Protein AF-A0A4Q2A2G5-F1 (afdb_monomer_lite)

Sequence (90 aa):
MKRNVMITLLLMLSLVAITTYIALNADFVGTDDLATETILSIDSHYVPWFTSFFEPSESGELFFFIFQGIAGSVVMAVCLHFYGKRGRRA

Foldseek 3Di:
DPPVVVVVVVVVVVVVVVVVVVVVPDDDDDPVVVVVVVVCVVPVPDDDPDDDPDDDDPVRVVVVVVVVVVVVVVVVVVVCVVVVVVVVVD

Radius of gyration: 21.32 Å; chains: 1; bounding box: 47×23×57 Å

Structure (mmCIF, N/CA/C/O backbone):
data_AF-A0A4Q2A2G5-F1
#
_entry.id   AF-A0A4Q2A2G5-F1
#
loop_
_atom_site.group_PDB
_atom_site.id
_atom_site.type_symbol
_atom_site.label_atom_id
_atom_site.label_alt_id
_atom_site.label_comp_id
_atom_site.label_asym_id
_atom_site.label_entity_id
_atom_site.label_seq_id
_atom_site.pdbx_PDB_ins_code
_atom_site.Cartn_x
_atom_site.Cartn_y
_atom_site.Cartn_z
_atom_site.occupancy
_atom_site.B_iso_or_equiv
_atom_site.auth_seq_id
_atom_site.auth_comp_id
_atom_site.auth_asym_id
_atom_site.auth_atom_id
_atom_site.pdbx_PDB_model_num
ATOM 1 N N . MET A 1 1 ? -8.699 7.105 31.466 1.00 60.59 1 MET A N 1
ATOM 2 C CA . MET A 1 1 ? -8.524 5.935 30.567 1.00 60.59 1 MET A CA 1
ATOM 3 C C . MET A 1 1 ? -7.592 4.938 31.246 1.00 60.59 1 MET A C 1
ATOM 5 O O . MET A 1 1 ? -6.715 5.376 31.978 1.00 60.59 1 MET A O 1
ATOM 9 N N . LYS A 1 2 ? -7.784 3.620 31.084 1.00 82.00 2 LYS A N 1
ATOM 10 C CA . LYS A 1 2 ? -6.891 2.622 31.711 1.00 82.00 2 LYS A CA 1
ATOM 11 C C . LYS A 1 2 ? -5.468 2.794 31.152 1.00 82.00 2 LYS A C 1
ATOM 13 O O . LYS A 1 2 ? -5.331 2.954 29.942 1.00 82.00 2 LYS A O 1
ATOM 18 N N . ARG A 1 3 ? -4.432 2.735 32.001 1.00 86.50 3 ARG A N 1
ATOM 19 C CA . ARG A 1 3 ? -3.010 2.928 31.625 1.00 86.50 3 ARG A CA 1
ATOM 20 C C . ARG A 1 3 ? -2.611 2.137 30.373 1.00 86.50 3 ARG A C 1
ATOM 22 O O . ARG A 1 3 ? -1.963 2.675 29.487 1.00 86.50 3 ARG A O 1
ATOM 29 N N . ASN A 1 4 ? -3.086 0.899 30.258 1.00 87.88 4 ASN A N 1
ATOM 30 C CA . ASN A 1 4 ? -2.787 0.027 29.122 1.00 87.88 4 ASN A CA 1
ATOM 31 C C . ASN A 1 4 ? -3.361 0.564 27.800 1.00 87.88 4 ASN A C 1
ATOM 33 O O . ASN A 1 4 ? -2.682 0.508 26.788 1.00 87.88 4 ASN A O 1
ATOM 37 N N . VAL A 1 5 ? -4.563 1.155 27.813 1.00 89.31 5 VAL A N 1
ATOM 38 C CA . VAL A 1 5 ? -5.182 1.751 26.613 1.00 89.31 5 VAL A CA 1
ATOM 39 C C . VAL A 1 5 ? -4.375 2.953 26.129 1.00 89.31 5 VAL A C 1
ATOM 41 O O . VAL A 1 5 ? -4.183 3.117 24.931 1.00 89.31 5 VAL A O 1
ATOM 44 N N . MET A 1 6 ? -3.877 3.773 27.058 1.00 90.75 6 MET A N 1
ATOM 45 C CA . MET A 1 6 ? -3.029 4.921 26.732 1.00 90.75 6 MET A CA 1
ATOM 46 C C . MET A 1 6 ? -1.690 4.477 26.126 1.00 90.75 6 MET A C 1
ATOM 48 O O . MET A 1 6 ? -1.264 5.047 25.128 1.00 90.75 6 MET A O 1
ATOM 52 N N . ILE A 1 7 ? -1.065 3.433 26.682 1.00 93.19 7 ILE A N 1
ATOM 53 C CA . ILE A 1 7 ? 0.181 2.864 26.145 1.00 93.19 7 ILE A CA 1
ATOM 54 C C . ILE A 1 7 ? -0.040 2.314 24.731 1.00 93.19 7 ILE A C 1
ATOM 56 O O . ILE A 1 7 ? 0.741 2.620 23.836 1.00 93.19 7 ILE A O 1
ATOM 60 N N . THR A 1 8 ? -1.115 1.552 24.500 1.00 89.81 8 THR A N 1
ATOM 61 C CA . THR A 1 8 ? -1.427 1.002 23.170 1.00 89.81 8 THR A CA 1
ATOM 62 C C . THR A 1 8 ? -1.671 2.100 22.133 1.00 89.81 8 THR A C 1
ATOM 64 O O . THR A 1 8 ? -1.159 2.007 21.022 1.00 89.81 8 THR A O 1
ATOM 67 N N . LEU A 1 9 ? -2.408 3.156 22.493 1.00 91.62 9 LEU A N 1
ATOM 68 C CA . LEU A 1 9 ? -2.649 4.303 21.611 1.00 91.62 9 LEU A CA 1
ATOM 69 C C . LEU A 1 9 ? -1.351 5.019 21.234 1.00 91.62 9 LEU A C 1
ATOM 71 O O . LEU A 1 9 ? -1.152 5.352 20.069 1.00 91.62 9 LEU A O 1
ATOM 75 N N . LEU A 1 10 ? -0.463 5.224 22.208 1.00 95.19 10 LEU A N 1
ATOM 76 C CA . LEU A 1 10 ? 0.829 5.865 21.983 1.00 95.19 10 LEU A CA 1
ATOM 77 C C . LEU A 1 10 ? 1.713 5.012 21.063 1.00 95.19 10 LEU A C 1
ATOM 79 O O . LEU A 1 10 ? 2.325 5.546 20.144 1.00 95.19 10 LEU A O 1
ATOM 83 N N . LEU A 1 11 ? 1.706 3.689 21.246 1.00 95.38 11 LEU A N 1
ATOM 84 C CA . LEU A 1 11 ? 2.386 2.746 20.356 1.00 95.38 11 LEU A CA 1
ATOM 85 C C . LEU A 1 11 ? 1.848 2.827 18.923 1.00 95.38 11 LEU A C 1
ATOM 87 O O . LEU A 1 11 ? 2.635 2.993 17.996 1.00 95.38 11 LEU A O 1
ATOM 91 N N . MET A 1 12 ? 0.526 2.791 18.730 1.00 94.31 12 MET A N 1
ATOM 92 C CA . MET A 1 12 ? -0.067 2.938 17.395 1.00 94.31 12 MET A CA 1
ATOM 93 C C . MET A 1 12 ? 0.292 4.277 16.747 1.00 94.31 12 MET A C 1
ATOM 95 O O . MET A 1 12 ? 0.686 4.301 15.585 1.00 94.31 12 MET A O 1
ATOM 99 N N . LEU A 1 13 ? 0.205 5.378 17.497 1.00 95.44 13 LEU A N 1
ATOM 100 C CA . LEU A 1 13 ? 0.555 6.703 16.989 1.00 95.44 13 LEU A CA 1
ATOM 101 C C . LEU A 1 13 ? 2.035 6.783 16.599 1.00 95.44 13 LEU A C 1
ATOM 103 O O . LEU A 1 13 ? 2.353 7.308 15.537 1.00 95.44 13 LEU A O 1
ATOM 107 N N . SER A 1 14 ? 2.927 6.229 17.426 1.00 95.19 14 SER A N 1
ATOM 108 C CA . SER A 1 14 ? 4.359 6.176 17.120 1.00 95.19 14 SER A CA 1
ATOM 109 C C . SER A 1 14 ? 4.643 5.366 15.858 1.00 95.19 14 SER A C 1
ATOM 111 O O . SER A 1 14 ? 5.424 5.812 15.025 1.00 95.19 14 SER A O 1
ATOM 113 N N . LEU A 1 15 ? 3.958 4.233 15.665 1.00 95.69 15 LEU A N 1
ATOM 114 C CA . LEU A 1 15 ? 4.121 3.404 14.476 1.00 95.69 15 LEU A CA 1
ATOM 115 C C . LEU A 1 15 ? 3.690 4.167 13.220 1.00 95.69 15 LEU A C 1
ATOM 117 O O . LEU A 1 15 ? 4.463 4.261 12.274 1.00 95.69 15 LEU A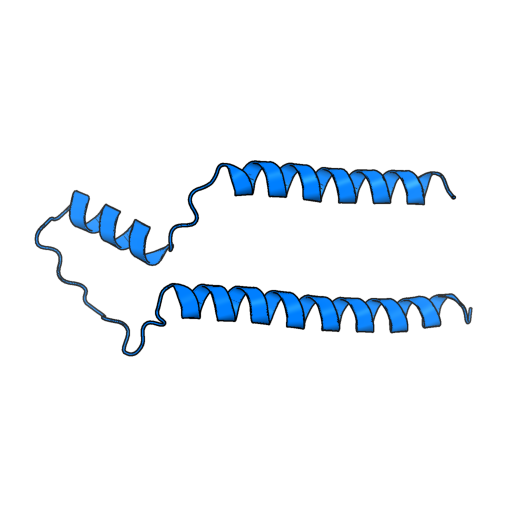 O 1
ATOM 121 N N . VAL A 1 16 ? 2.507 4.789 13.244 1.00 94.38 16 VAL A N 1
ATOM 122 C CA . VAL A 1 16 ? 2.016 5.610 12.127 1.00 94.38 16 VAL A CA 1
ATOM 123 C C . VAL A 1 16 ? 2.972 6.766 11.832 1.00 94.38 16 VAL A C 1
ATOM 125 O O . VAL A 1 16 ? 3.291 7.003 10.669 1.00 94.38 16 VAL A O 1
ATOM 128 N N . ALA A 1 17 ? 3.467 7.463 12.857 1.00 94.25 17 ALA A N 1
ATOM 129 C CA . ALA A 1 17 ? 4.380 8.590 12.682 1.00 94.25 17 ALA A CA 1
ATOM 130 C C . ALA A 1 1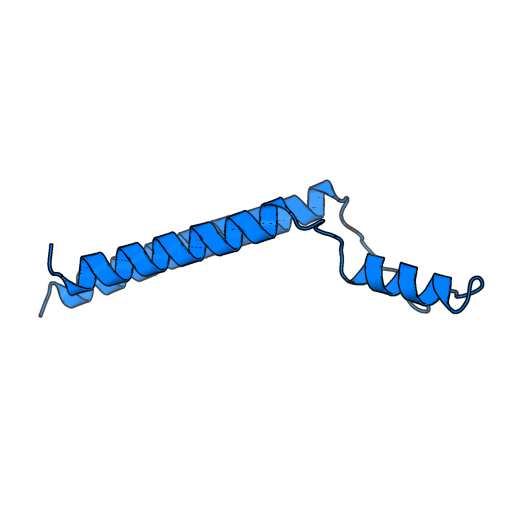7 ? 5.721 8.161 12.064 1.00 94.25 17 ALA A C 1
ATOM 132 O O . ALA A 1 17 ? 6.187 8.799 11.123 1.00 94.25 17 ALA A O 1
ATOM 133 N N . ILE A 1 18 ? 6.309 7.061 12.547 1.00 95.06 18 ILE A N 1
ATOM 134 C CA . ILE A 1 18 ? 7.567 6.516 12.018 1.00 95.06 18 ILE A CA 1
ATOM 135 C C . ILE A 1 18 ? 7.378 6.066 10.568 1.00 95.06 18 ILE A C 1
ATOM 137 O O . ILE A 1 18 ? 8.155 6.463 9.703 1.00 95.06 18 ILE A O 1
ATOM 141 N N . THR A 1 19 ? 6.333 5.288 10.276 1.00 89.19 19 THR A N 1
ATOM 142 C CA . THR A 1 19 ? 6.073 4.804 8.914 1.00 89.19 19 THR A CA 1
ATOM 143 C C . THR A 1 19 ? 5.804 5.958 7.949 1.00 89.19 19 THR A C 1
ATOM 145 O O . THR A 1 19 ? 6.331 5.953 6.842 1.00 89.19 19 THR A O 1
ATOM 148 N N . THR A 1 20 ? 5.057 6.982 8.373 1.00 88.50 20 THR A N 1
ATOM 149 C CA . THR A 1 20 ? 4.790 8.173 7.547 1.00 88.50 20 THR A CA 1
ATOM 150 C C . THR A 1 20 ? 6.063 8.979 7.292 1.00 88.50 20 THR A C 1
ATOM 152 O O . THR A 1 20 ? 6.279 9.441 6.178 1.00 88.50 20 THR A O 1
ATOM 155 N N . TYR A 1 21 ? 6.929 9.129 8.298 1.00 92.94 21 TYR A N 1
ATOM 156 C CA . TYR A 1 21 ? 8.206 9.825 8.141 1.00 92.94 21 TYR A CA 1
ATOM 157 C C . TYR A 1 21 ? 9.137 9.111 7.154 1.00 92.94 21 TYR A C 1
ATOM 159 O O . TYR A 1 21 ? 9.750 9.763 6.311 1.00 92.94 21 TYR A O 1
ATOM 167 N N . ILE A 1 22 ? 9.210 7.778 7.224 1.00 89.62 22 ILE A N 1
ATOM 168 C CA . ILE A 1 22 ? 9.976 6.970 6.267 1.00 89.62 22 ILE A CA 1
ATOM 169 C C . ILE A 1 22 ? 9.385 7.121 4.860 1.00 89.62 22 ILE A C 1
ATOM 171 O O . ILE A 1 22 ? 10.124 7.388 3.921 1.00 89.62 22 ILE A O 1
ATOM 175 N N . ALA A 1 23 ? 8.060 7.019 4.725 1.00 85.56 23 ALA A N 1
ATOM 176 C CA . ALA A 1 23 ? 7.370 7.144 3.443 1.00 85.56 23 ALA A CA 1
ATOM 177 C C . ALA A 1 23 ? 7.552 8.526 2.790 1.00 85.56 23 ALA A C 1
ATOM 179 O O . ALA A 1 23 ? 7.691 8.601 1.579 1.00 85.56 23 ALA A O 1
ATOM 180 N N . LEU A 1 24 ? 7.592 9.616 3.566 1.00 84.38 24 LEU A N 1
ATOM 181 C CA . LEU A 1 24 ? 7.798 10.967 3.022 1.00 84.38 24 LEU A CA 1
ATOM 182 C C . LEU A 1 24 ? 9.175 11.171 2.373 1.00 84.38 24 LEU A C 1
ATOM 184 O O . LEU A 1 24 ? 9.332 12.090 1.578 1.00 84.38 24 LEU A O 1
ATOM 188 N N . ASN A 1 25 ? 10.167 10.369 2.763 1.00 79.38 25 ASN A N 1
ATOM 189 C CA . ASN A 1 25 ? 11.542 10.457 2.267 1.00 79.38 25 ASN A CA 1
ATOM 190 C C . ASN A 1 25 ? 11.884 9.327 1.282 1.00 79.38 25 ASN A C 1
ATOM 192 O O . ASN A 1 25 ? 13.047 9.185 0.914 1.00 79.38 25 ASN A O 1
ATOM 196 N N . ALA A 1 26 ? 10.907 8.501 0.903 1.00 79.81 26 ALA A N 1
ATOM 197 C CA . ALA A 1 26 ? 11.095 7.390 -0.015 1.00 79.81 26 ALA A CA 1
ATOM 198 C C . ALA A 1 26 ? 10.464 7.718 -1.372 1.00 79.81 26 ALA A C 1
ATOM 200 O O . ALA A 1 26 ? 9.289 8.083 -1.437 1.00 79.81 26 ALA A O 1
ATOM 201 N N . ASP A 1 27 ? 11.228 7.540 -2.447 1.00 74.56 27 ASP A N 1
ATOM 202 C CA . ASP A 1 27 ? 10.679 7.547 -3.798 1.00 74.56 27 ASP A CA 1
ATOM 203 C C . ASP A 1 27 ? 9.906 6.242 -4.011 1.00 74.56 27 ASP A C 1
ATOM 205 O O . ASP A 1 27 ? 10.461 5.141 -3.949 1.00 74.56 27 ASP A O 1
ATOM 209 N N . PHE A 1 28 ? 8.593 6.356 -4.207 1.00 72.50 28 PHE A N 1
ATOM 210 C CA . PHE A 1 28 ? 7.740 5.215 -4.517 1.00 72.50 28 PHE A CA 1
ATOM 211 C C . PHE A 1 28 ? 7.884 4.880 -5.999 1.00 72.50 28 PHE A C 1
ATOM 213 O O . PHE A 1 28 ? 7.191 5.453 -6.833 1.00 72.50 28 PHE A O 1
ATOM 220 N N . VAL A 1 29 ? 8.798 3.962 -6.305 1.00 77.69 29 VAL A N 1
ATOM 221 C CA . VAL A 1 29 ? 9.010 3.428 -7.656 1.00 77.69 29 VAL A CA 1
ATOM 222 C C . VAL A 1 29 ? 8.474 1.999 -7.729 1.00 77.69 29 VAL A C 1
ATOM 224 O O . VAL A 1 29 ? 8.593 1.230 -6.766 1.00 77.69 29 VAL A O 1
ATOM 227 N N . GLY A 1 30 ? 7.861 1.648 -8.861 1.00 77.88 30 GLY A N 1
ATOM 228 C CA . GLY A 1 30 ? 7.376 0.302 -9.125 1.00 77.88 30 GLY A CA 1
ATOM 229 C C . GLY A 1 30 ? 8.508 -0.722 -9.051 1.00 77.88 30 GLY A C 1
ATOM 230 O O . GLY A 1 30 ? 9.644 -0.466 -9.448 1.00 77.88 30 GLY A O 1
ATOM 231 N N . THR A 1 31 ? 8.216 -1.916 -8.532 1.00 84.06 31 THR A N 1
ATOM 232 C CA . THR A 1 31 ? 9.221 -2.996 -8.490 1.00 84.06 31 THR A CA 1
ATOM 233 C C . THR A 1 31 ? 9.670 -3.395 -9.898 1.00 84.06 31 THR A C 1
ATOM 235 O O . THR A 1 31 ? 10.840 -3.718 -10.100 1.00 84.06 31 THR A O 1
ATOM 238 N N . ASP A 1 32 ? 8.758 -3.321 -10.866 1.00 82.75 32 ASP A N 1
ATOM 239 C CA . ASP A 1 32 ? 9.016 -3.689 -12.256 1.00 82.75 32 ASP A CA 1
ATOM 240 C C . ASP A 1 32 ? 9.915 -2.658 -12.963 1.00 82.75 32 ASP A C 1
ATOM 242 O O . ASP A 1 32 ? 10.813 -3.046 -13.719 1.00 82.75 32 ASP A O 1
ATOM 246 N N . ASP A 1 33 ? 9.773 -1.368 -12.637 1.00 82.81 33 ASP A N 1
ATOM 247 C CA . ASP A 1 33 ? 10.661 -0.301 -13.121 1.00 82.81 33 ASP A CA 1
ATOM 248 C C . ASP A 1 33 ? 12.093 -0.509 -12.620 1.00 82.81 33 ASP A C 1
ATOM 250 O O . ASP A 1 33 ? 13.039 -0.543 -13.409 1.00 82.81 33 ASP A O 1
ATOM 254 N N . LEU A 1 34 ? 12.249 -0.743 -11.312 1.00 87.56 34 LEU A N 1
ATOM 255 C CA . LEU A 1 34 ? 13.539 -1.027 -10.671 1.00 87.56 34 LEU A CA 1
ATOM 256 C C . LEU A 1 34 ? 14.215 -2.269 -11.268 1.00 87.56 34 LEU A C 1
ATOM 258 O O . LEU A 1 34 ? 15.433 -2.289 -11.482 1.00 87.56 34 LEU A O 1
ATOM 262 N N . ALA A 1 35 ? 13.439 -3.320 -11.542 1.00 86.75 35 ALA A N 1
ATOM 263 C CA . ALA A 1 35 ? 13.946 -4.536 -12.164 1.00 86.75 35 ALA A CA 1
ATOM 264 C C . ALA A 1 35 ? 14.433 -4.271 -13.595 1.00 86.75 35 ALA A C 1
ATOM 266 O O . ALA A 1 35 ? 15.530 -4.697 -13.961 1.00 86.75 35 ALA A O 1
ATOM 267 N N . THR A 1 36 ? 13.652 -3.535 -14.385 1.00 85.88 36 THR A N 1
ATOM 268 C CA . THR A 1 36 ? 13.991 -3.193 -15.770 1.00 85.88 36 THR A CA 1
ATOM 269 C C . THR A 1 36 ? 15.227 -2.297 -15.836 1.00 85.88 36 THR A C 1
ATOM 271 O O . THR A 1 36 ? 16.139 -2.578 -16.612 1.00 85.88 36 THR A O 1
ATOM 274 N N . GLU A 1 37 ? 15.317 -1.278 -14.977 1.00 87.38 37 GLU A N 1
ATOM 275 C CA . GLU A 1 37 ? 16.483 -0.394 -14.868 1.00 87.38 37 GLU A CA 1
ATOM 276 C C . GLU A 1 37 ? 17.751 -1.182 -14.513 1.00 87.38 37 GLU A C 1
ATOM 278 O O . GLU A 1 37 ? 18.793 -1.037 -15.159 1.00 87.38 37 GLU A O 1
ATOM 283 N N . THR A 1 38 ? 17.649 -2.088 -13.536 1.00 90.75 38 THR A N 1
ATOM 284 C CA . THR A 1 38 ? 18.775 -2.934 -13.126 1.00 90.75 38 THR A CA 1
ATOM 285 C C . THR A 1 38 ? 19.231 -3.839 -14.271 1.00 90.75 38 THR A C 1
ATOM 287 O O . THR A 1 38 ? 20.431 -3.954 -14.520 1.00 90.75 38 THR A O 1
ATOM 290 N N . ILE A 1 39 ? 18.302 -4.461 -15.003 1.00 89.62 39 ILE A N 1
ATOM 291 C CA . ILE A 1 39 ? 18.640 -5.346 -16.125 1.00 89.62 39 ILE A CA 1
ATOM 292 C C . ILE A 1 39 ? 19.297 -4.555 -17.261 1.00 89.62 39 ILE A C 1
ATOM 294 O O . ILE A 1 39 ? 20.342 -4.975 -17.752 1.00 89.62 39 ILE A O 1
ATOM 298 N N . LEU A 1 40 ? 18.751 -3.390 -17.620 1.00 89.62 40 LEU A N 1
ATOM 299 C CA . LEU A 1 40 ? 19.315 -2.515 -18.653 1.00 89.62 40 LEU A CA 1
ATOM 300 C C . LEU A 1 40 ? 20.707 -1.983 -18.282 1.00 89.62 40 LEU A C 1
ATOM 302 O O . LEU A 1 40 ? 21.522 -1.727 -19.168 1.00 89.62 40 LEU A O 1
ATOM 306 N N . SER A 1 41 ? 21.003 -1.845 -16.984 1.00 92.12 41 SER A N 1
ATOM 307 C CA . SER A 1 41 ? 22.341 -1.470 -16.506 1.00 92.12 41 SER A CA 1
ATOM 308 C C . SER A 1 41 ? 23.388 -2.577 -16.702 1.00 92.12 41 SER A C 1
ATOM 310 O O . SER A 1 41 ? 24.570 -2.281 -16.881 1.00 92.12 41 SER A O 1
ATOM 312 N N . ILE A 1 42 ? 22.961 -3.846 -16.682 1.00 93.88 42 ILE A N 1
ATOM 313 C CA . ILE A 1 42 ? 23.820 -5.023 -16.874 1.00 93.88 42 ILE A CA 1
ATOM 314 C C . ILE A 1 42 ? 23.956 -5.347 -18.365 1.00 93.88 42 ILE A C 1
ATOM 316 O O . ILE A 1 42 ? 25.055 -5.639 -18.835 1.00 93.88 42 ILE A O 1
ATOM 320 N N . ASP A 1 43 ? 22.846 -5.289 -19.102 1.00 92.75 43 ASP A N 1
ATOM 321 C CA . ASP A 1 43 ? 22.780 -5.521 -20.540 1.00 92.75 43 ASP A CA 1
ATOM 322 C C . ASP A 1 43 ? 21.852 -4.501 -21.211 1.00 92.75 43 ASP A C 1
ATOM 324 O O . ASP A 1 43 ? 20.624 -4.585 -21.140 1.00 92.75 43 ASP A O 1
ATOM 328 N N . SER A 1 44 ? 22.458 -3.554 -21.925 1.00 88.25 44 SER A N 1
ATOM 329 C CA . SER A 1 44 ? 21.747 -2.492 -22.637 1.00 88.25 44 SER A CA 1
ATOM 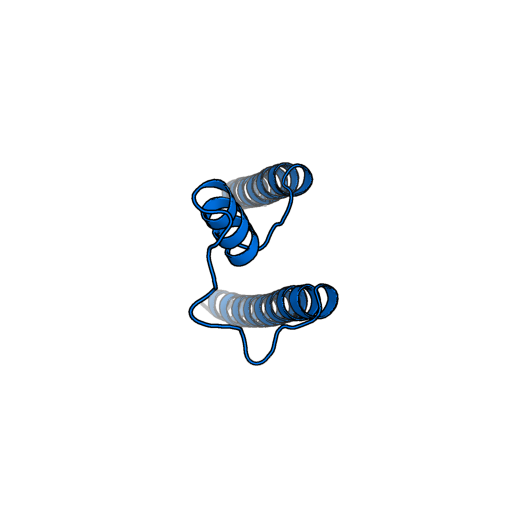330 C C . SER A 1 44 ? 20.960 -2.973 -23.860 1.00 88.25 44 SER A C 1
ATOM 332 O O . SER A 1 44 ? 20.162 -2.208 -24.400 1.00 88.25 44 SER A O 1
ATOM 334 N N . HIS A 1 45 ? 21.168 -4.214 -24.311 1.00 91.00 45 HIS A N 1
ATOM 335 C CA . HIS A 1 45 ? 20.451 -4.808 -25.443 1.00 91.00 45 HIS A CA 1
ATOM 336 C C . HIS A 1 45 ? 19.355 -5.782 -24.996 1.00 91.00 45 HIS A C 1
ATOM 338 O O . HIS A 1 45 ? 18.804 -6.509 -25.827 1.00 91.00 45 HIS A O 1
ATOM 344 N N . TYR A 1 46 ? 19.031 -5.811 -23.701 1.00 87.38 46 TYR A N 1
ATOM 345 C CA . TYR A 1 46 ? 17.983 -6.668 -23.172 1.00 87.38 46 TYR A CA 1
ATOM 346 C C . TYR A 1 46 ? 16.621 -6.371 -23.814 1.00 87.38 46 TYR A C 1
ATOM 348 O O . TYR A 1 46 ? 16.149 -5.234 -23.832 1.00 87.38 46 TYR A O 1
ATOM 356 N N . VAL A 1 47 ? 15.965 -7.426 -24.303 1.00 87.00 47 VAL A N 1
ATOM 357 C CA . VAL A 1 47 ? 14.589 -7.379 -24.806 1.00 87.00 47 VAL A CA 1
ATOM 358 C C . VAL A 1 47 ? 13.691 -8.143 -23.827 1.00 87.00 47 VAL A C 1
ATOM 360 O O . VAL A 1 47 ? 13.936 -9.334 -23.603 1.00 87.00 47 VAL A O 1
ATOM 363 N N . PRO A 1 48 ? 12.649 -7.509 -23.254 1.00 85.50 48 PRO A N 1
ATOM 364 C CA . PRO A 1 48 ? 11.709 -8.182 -22.366 1.00 85.50 48 PRO A CA 1
ATOM 365 C C . PRO A 1 48 ? 11.046 -9.383 -23.050 1.00 85.50 48 PRO A C 1
ATO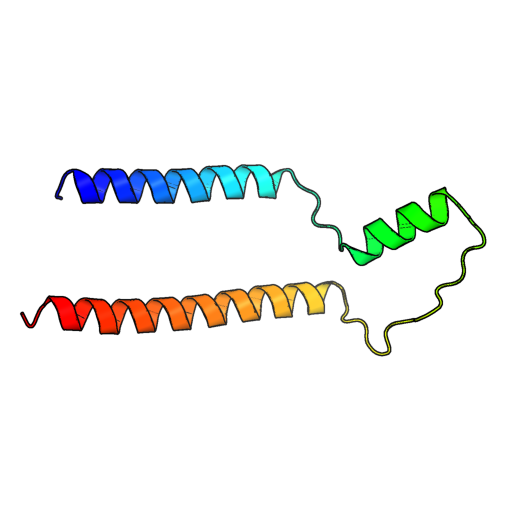M 367 O O . PRO A 1 48 ? 10.534 -9.283 -24.165 1.00 85.50 48 PRO A O 1
ATOM 370 N N . TRP A 1 49 ? 11.025 -10.529 -22.369 1.00 86.56 49 TRP A N 1
ATOM 371 C CA . TRP A 1 49 ? 10.373 -11.755 -22.856 1.00 86.56 49 TRP A CA 1
ATOM 372 C C . TRP A 1 49 ? 8.843 -11.719 -22.706 1.00 86.56 49 TRP A C 1
ATOM 374 O O . TRP A 1 49 ? 8.143 -12.557 -23.274 1.00 86.56 49 TRP A O 1
ATOM 384 N N . PHE A 1 50 ? 8.326 -10.755 -21.944 1.00 84.50 50 PHE A N 1
ATOM 385 C CA . PHE A 1 50 ? 6.908 -10.498 -21.747 1.00 84.50 50 PHE A CA 1
ATOM 386 C C . PHE A 1 50 ? 6.677 -8.993 -21.628 1.00 84.50 50 PHE A C 1
ATOM 388 O O . PHE A 1 50 ? 7.455 -8.289 -20.990 1.00 84.50 50 PHE A O 1
ATOM 395 N N . THR A 1 51 ? 5.591 -8.520 -22.227 1.00 81.94 51 THR A N 1
ATOM 396 C CA . THR A 1 51 ? 5.096 -7.149 -22.090 1.00 81.94 51 THR A CA 1
ATOM 397 C C . THR A 1 51 ? 3.662 -7.220 -21.595 1.00 81.94 51 THR A C 1
ATOM 399 O O . THR A 1 51 ? 2.867 -7.993 -22.140 1.00 81.94 51 THR A O 1
ATOM 402 N N . SER A 1 52 ? 3.323 -6.425 -20.585 1.00 82.12 52 SER A N 1
ATOM 403 C CA . SER A 1 52 ? 1.971 -6.373 -20.035 1.00 82.12 52 SER A CA 1
ATOM 404 C C . SER A 1 52 ? 0.948 -6.056 -21.131 1.00 82.12 52 SER A C 1
ATOM 406 O O . SER A 1 52 ? 1.092 -5.097 -21.884 1.00 82.12 52 SER A O 1
ATOM 408 N N . PHE A 1 53 ? -0.110 -6.868 -21.232 1.00 84.06 53 PHE A N 1
ATOM 409 C CA . PHE A 1 53 ? -1.207 -6.627 -22.185 1.00 84.06 53 PHE A CA 1
ATOM 410 C C . PHE A 1 53 ? -2.022 -5.374 -21.840 1.00 84.06 53 PHE A C 1
ATOM 412 O O . PHE A 1 53 ? -2.717 -4.823 -22.693 1.00 84.06 53 PHE A O 1
ATOM 419 N N . PHE A 1 54 ? -1.968 -4.963 -20.576 1.00 80.62 54 PHE A N 1
ATOM 420 C CA . PHE A 1 54 ? -2.596 -3.768 -20.050 1.00 80.62 54 PHE A CA 1
ATOM 421 C C . PHE A 1 54 ? -1.710 -3.218 -18.941 1.00 80.62 54 PHE A C 1
ATOM 423 O O . PHE A 1 54 ? -1.422 -3.923 -17.975 1.00 80.62 54 PHE A O 1
ATOM 430 N N . GLU A 1 55 ? -1.320 -1.963 -19.093 1.00 78.56 55 GLU A N 1
ATOM 431 C CA . GLU A 1 55 ? -0.598 -1.199 -18.090 1.00 78.56 55 GLU A CA 1
ATOM 432 C C . GLU A 1 55 ? -1.495 -0.015 -17.729 1.00 78.56 55 GLU A C 1
ATOM 434 O O . GLU A 1 55 ? -1.898 0.744 -18.625 1.00 78.56 55 GLU A O 1
ATOM 439 N N . PRO A 1 56 ? -1.940 0.102 -16.466 1.00 74.00 56 PRO A N 1
ATOM 440 C CA . PRO A 1 56 ? -2.684 1.277 -16.058 1.00 74.00 56 PRO A CA 1
ATOM 441 C C . PRO A 1 56 ? -1.776 2.495 -16.240 1.00 74.00 56 PRO A C 1
ATOM 443 O O . PRO A 1 56 ? -0.566 2.414 -16.064 1.00 74.00 56 PRO A O 1
ATOM 446 N N . SER A 1 57 ? -2.347 3.656 -16.567 1.00 81.25 57 SER A N 1
ATOM 447 C CA . SER A 1 57 ? -1.565 4.886 -16.434 1.00 81.25 57 SER A CA 1
ATOM 448 C C . SER A 1 57 ? -1.082 5.019 -14.987 1.00 81.25 57 SER A C 1
ATOM 450 O O . SER A 1 57 ? -1.753 4.530 -14.076 1.00 81.25 57 SER A O 1
ATOM 452 N N . GLU A 1 58 ? 0.010 5.741 -14.743 1.00 72.62 58 GLU A N 1
ATOM 453 C CA . GLU A 1 58 ? 0.513 5.926 -13.371 1.00 72.62 58 GLU A CA 1
ATOM 454 C C . GLU A 1 58 ? -0.558 6.476 -12.409 1.00 72.62 58 GLU A C 1
ATOM 456 O O . GLU A 1 58 ? -0.638 6.122 -11.234 1.00 72.62 58 GLU A O 1
ATOM 461 N N . SER A 1 59 ? -1.479 7.295 -12.927 1.00 74.81 59 SER A N 1
ATOM 462 C CA . SER A 1 59 ? -2.644 7.768 -12.167 1.00 74.81 59 SER A CA 1
ATOM 463 C C . SER A 1 59 ? -3.673 6.665 -11.867 1.00 74.81 59 SER A C 1
ATOM 465 O O . SER A 1 59 ? -4.354 6.713 -10.842 1.00 74.81 59 SER A O 1
ATOM 467 N N . GLY A 1 60 ? -3.814 5.683 -12.757 1.00 81.19 60 GLY A N 1
ATOM 468 C CA . GLY A 1 60 ? -4.677 4.517 -12.590 1.00 81.19 60 GLY A CA 1
ATOM 469 C C . GLY A 1 60 ? -4.159 3.534 -11.539 1.00 81.19 60 GLY A C 1
ATOM 470 O O . GLY A 1 60 ? -4.953 3.028 -10.746 1.00 81.19 60 GLY A O 1
ATOM 471 N N . GLU A 1 61 ? -2.848 3.308 -11.467 1.00 82.44 61 GLU A N 1
ATOM 472 C CA . GLU A 1 61 ? -2.239 2.466 -10.425 1.00 82.44 61 GLU A CA 1
ATOM 473 C C . GLU A 1 61 ? -2.475 3.033 -9.026 1.00 82.44 61 GLU A C 1
ATOM 475 O O . GLU A 1 61 ? -2.992 2.344 -8.138 1.00 82.44 61 GLU A O 1
ATOM 480 N N . LEU A 1 62 ? -2.200 4.330 -8.854 1.00 83.56 62 LEU A N 1
ATOM 481 C CA . LEU A 1 62 ? -2.455 5.031 -7.600 1.00 83.56 62 LEU A CA 1
ATOM 482 C C . LEU A 1 62 ? -3.938 4.970 -7.212 1.00 83.56 62 LEU A C 1
ATOM 484 O O . LEU A 1 62 ? -4.268 4.770 -6.040 1.00 83.56 62 LEU A O 1
ATOM 488 N N . PHE A 1 63 ? -4.845 5.098 -8.187 1.00 89.00 63 PHE A N 1
ATOM 489 C CA . PHE A 1 63 ? -6.281 4.978 -7.948 1.00 89.00 63 PHE A CA 1
ATOM 490 C C . PHE A 1 63 ? -6.647 3.616 -7.354 1.00 89.00 63 PHE A C 1
ATOM 492 O O . PHE A 1 63 ? -7.340 3.568 -6.335 1.00 89.00 63 PHE A O 1
ATOM 499 N N . PHE A 1 64 ? -6.167 2.514 -7.939 1.00 88.44 64 PHE A N 1
ATOM 500 C CA . PHE A 1 64 ? -6.442 1.182 -7.402 1.00 88.44 64 PHE A CA 1
ATOM 501 C C . PHE A 1 64 ? -5.843 0.997 -6.007 1.00 88.44 64 PHE A C 1
ATOM 503 O O . PHE A 1 64 ? -6.495 0.396 -5.149 1.00 88.44 64 PHE A O 1
ATOM 510 N N . PHE A 1 65 ? -4.669 1.581 -5.742 1.00 85.44 65 PHE A N 1
ATOM 511 C CA . PHE A 1 65 ? -4.025 1.527 -4.432 1.00 85.44 65 PHE A CA 1
ATOM 512 C C . PHE A 1 65 ? -4.818 2.266 -3.344 1.00 85.44 65 PHE A C 1
ATOM 514 O O . PHE A 1 65 ? -5.029 1.753 -2.241 1.00 85.44 65 PHE A O 1
ATOM 521 N N . ILE A 1 66 ? -5.330 3.453 -3.667 1.00 91.38 66 ILE A N 1
ATOM 522 C CA . ILE A 1 66 ? -6.204 4.216 -2.771 1.00 91.38 66 ILE A CA 1
ATOM 523 C C . ILE A 1 66 ? -7.537 3.485 -2.591 1.00 91.38 66 ILE A C 1
ATOM 525 O O . ILE A 1 66 ? -8.025 3.355 -1.467 1.00 91.38 66 ILE A O 1
ATOM 529 N N . PHE A 1 67 ? -8.117 2.967 -3.675 1.00 94.69 67 PHE A N 1
ATOM 530 C CA . PHE A 1 67 ? -9.395 2.264 -3.646 1.00 94.69 67 PHE A CA 1
ATOM 531 C C . PHE A 1 67 ? -9.352 1.032 -2.734 1.00 94.69 67 PHE A C 1
ATOM 533 O O . PHE A 1 67 ? -10.212 0.893 -1.860 1.00 94.69 67 PHE A O 1
ATOM 540 N N . GLN A 1 68 ? -8.330 0.177 -2.867 1.00 93.94 68 GLN A N 1
ATOM 541 C CA . GLN A 1 68 ? -8.164 -0.976 -1.976 1.00 93.94 68 GLN A CA 1
ATOM 542 C C . GLN A 1 68 ? -7.940 -0.546 -0.520 1.00 93.94 68 GLN A C 1
ATOM 544 O O . GLN A 1 68 ? -8.481 -1.172 0.394 1.00 93.94 68 GLN A O 1
ATOM 549 N N . GLY A 1 69 ? -7.215 0.556 -0.292 1.00 92.88 69 GLY A N 1
ATOM 550 C CA . GLY A 1 69 ? -6.993 1.117 1.040 1.00 92.88 69 GLY A CA 1
ATOM 551 C C . GLY A 1 69 ? -8.290 1.588 1.705 1.00 92.88 69 GLY A C 1
ATOM 552 O O . GLY A 1 69 ? -8.550 1.267 2.870 1.00 92.88 69 GLY A O 1
ATOM 553 N N . ILE A 1 70 ? -9.150 2.288 0.959 1.00 96.19 70 ILE A N 1
ATOM 554 C CA . ILE A 1 70 ? -10.472 2.724 1.430 1.00 96.19 70 ILE A CA 1
ATOM 555 C C . ILE A 1 70 ? -11.356 1.508 1.711 1.00 96.19 70 ILE A C 1
ATOM 557 O O . ILE A 1 70 ? -11.930 1.405 2.798 1.00 96.19 70 ILE A O 1
ATOM 561 N N . ALA A 1 71 ? -11.439 0.564 0.771 1.00 96.94 71 ALA A N 1
ATOM 562 C CA . ALA A 1 71 ? -12.256 -0.636 0.921 1.00 96.94 71 ALA A CA 1
ATOM 563 C C . ALA A 1 71 ? -11.833 -1.463 2.149 1.00 96.94 71 ALA A C 1
ATOM 565 O O . ALA A 1 71 ? -12.675 -1.818 2.979 1.00 96.94 71 ALA A O 1
ATOM 566 N N . GLY A 1 72 ? -10.529 -1.697 2.325 1.00 94.81 72 GLY A N 1
ATOM 567 C CA . GLY A 1 72 ? -9.982 -2.394 3.490 1.00 94.81 72 GLY A CA 1
ATOM 568 C C . GLY A 1 72 ? -10.285 -1.675 4.807 1.00 94.81 72 GLY A C 1
ATOM 569 O O . GLY A 1 72 ? -10.675 -2.312 5.789 1.00 94.81 72 GLY A O 1
ATOM 570 N N . SER A 1 73 ? -10.196 -0.343 4.822 1.00 93.94 73 SER A N 1
ATOM 571 C CA . SER A 1 73 ? -10.512 0.475 6.001 1.00 93.94 73 SER A CA 1
ATOM 572 C C . SER A 1 73 ? -11.987 0.380 6.399 1.00 93.94 73 SER A C 1
ATOM 574 O O . SER A 1 73 ? -12.302 0.253 7.585 1.00 93.94 73 SER A O 1
ATOM 576 N N . VAL A 1 74 ? -12.900 0.378 5.421 1.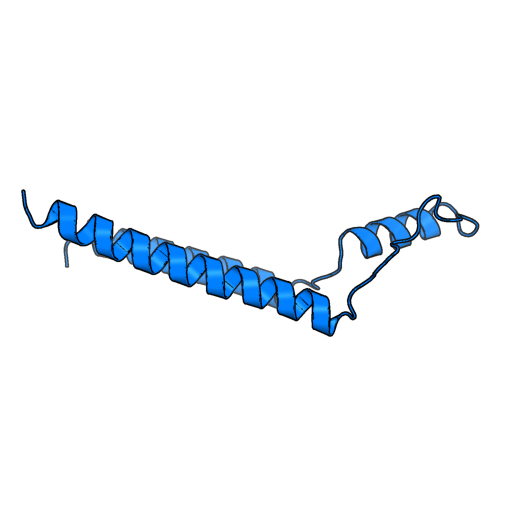00 96.38 74 VAL A N 1
ATOM 577 C CA . 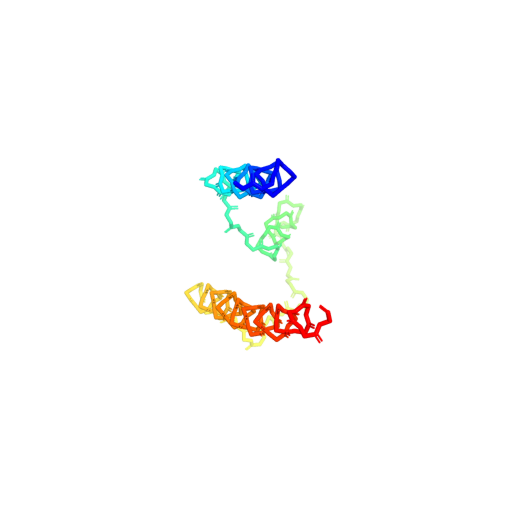VAL A 1 74 ? -14.340 0.188 5.659 1.00 96.38 74 VAL A CA 1
ATOM 578 C C . VAL A 1 74 ? -14.608 -1.188 6.268 1.00 96.38 74 VAL A C 1
ATOM 580 O O . VAL A 1 74 ? -15.295 -1.282 7.288 1.00 96.38 74 VAL A O 1
ATOM 583 N N . VAL A 1 75 ? -14.030 -2.250 5.697 1.00 96.25 75 VAL A N 1
ATOM 584 C CA . VAL A 1 75 ? -14.173 -3.617 6.225 1.00 96.25 75 VAL A CA 1
ATOM 585 C C . VAL A 1 75 ? -13.650 -3.705 7.661 1.00 96.25 75 VAL A C 1
ATOM 587 O O . VAL A 1 75 ? -14.337 -4.239 8.534 1.00 96.25 75 VAL A O 1
ATOM 590 N N . MET A 1 76 ? -12.479 -3.125 7.939 1.00 91.94 76 MET A N 1
ATOM 591 C CA . MET A 1 76 ? -11.897 -3.094 9.282 1.00 91.94 76 MET A CA 1
ATOM 592 C C . MET A 1 76 ? -12.819 -2.386 10.286 1.00 91.94 76 MET A C 1
ATOM 594 O O . MET A 1 76 ? -13.082 -2.918 11.366 1.00 91.94 76 MET A O 1
ATOM 598 N N . ALA A 1 77 ? -13.363 -1.219 9.927 1.00 92.62 77 ALA A N 1
ATOM 599 C CA . ALA A 1 77 ? -14.273 -0.461 10.784 1.00 92.62 77 ALA A CA 1
ATOM 600 C C . ALA A 1 77 ? -15.558 -1.244 11.106 1.00 92.62 77 ALA A C 1
ATOM 602 O O . ALA A 1 77 ? -15.989 -1.291 12.262 1.00 92.62 77 ALA A O 1
ATOM 603 N N . VAL A 1 78 ? -16.144 -1.909 10.104 1.00 94.62 78 VAL A N 1
ATOM 604 C CA . VAL A 1 78 ? -17.332 -2.757 10.281 1.00 94.62 78 VAL A CA 1
ATOM 605 C C . VAL A 1 78 ? -17.029 -3.928 11.219 1.00 94.62 78 VAL A C 1
ATOM 607 O O . VAL A 1 78 ? -17.779 -4.161 12.171 1.00 94.62 78 VAL A O 1
ATOM 610 N N . CYS A 1 79 ? -15.912 -4.630 11.012 1.00 92.12 79 CYS A N 1
ATOM 611 C CA . CYS A 1 79 ? -15.477 -5.718 11.885 1.00 92.12 79 CYS A CA 1
ATOM 612 C C . CYS A 1 79 ? -15.312 -5.245 13.335 1.00 92.12 79 CYS A C 1
ATOM 614 O O . CYS A 1 79 ? -15.905 -5.831 14.243 1.00 92.12 79 CYS A O 1
ATOM 616 N N . LEU A 1 80 ? -14.573 -4.154 13.561 1.00 89.75 80 LEU A N 1
ATOM 617 C CA . LEU A 1 80 ? -14.357 -3.588 14.897 1.00 89.75 80 LEU A CA 1
ATOM 618 C C . LEU A 1 80 ? -15.675 -3.226 15.595 1.00 89.75 80 LEU A C 1
ATOM 620 O O . LEU A 1 80 ? -15.837 -3.506 16.785 1.00 89.75 80 LEU A O 1
ATOM 624 N N . HIS A 1 81 ? -16.646 -2.670 14.865 1.00 89.12 81 HIS A N 1
ATOM 625 C CA . HIS A 1 81 ? -17.974 -2.357 15.403 1.00 89.12 81 HIS A CA 1
ATOM 626 C C . HIS A 1 81 ? -18.725 -3.605 15.884 1.00 89.12 81 HIS A C 1
ATOM 628 O O . HIS A 1 81 ? -19.262 -3.621 16.997 1.00 89.12 81 HIS A O 1
ATOM 634 N N . PHE A 1 82 ? -18.748 -4.672 15.081 1.00 90.62 82 PHE A N 1
ATOM 635 C CA . PHE A 1 82 ? -19.412 -5.921 15.462 1.00 90.62 82 PHE A CA 1
ATOM 636 C C . PHE A 1 82 ? -18.691 -6.645 16.609 1.00 90.62 82 PHE A C 1
ATOM 638 O O . PHE A 1 82 ? -19.355 -7.115 17.539 1.00 90.62 82 PHE A O 1
ATOM 645 N N . TYR A 1 83 ? -17.355 -6.675 16.611 1.00 86.88 83 TYR A N 1
ATOM 646 C CA . TYR A 1 83 ? -16.570 -7.233 17.719 1.00 86.88 83 TYR A CA 1
ATOM 647 C C . TYR A 1 83 ? -16.779 -6.453 19.027 1.00 86.88 83 TYR A C 1
ATOM 649 O O . TYR A 1 83 ? -17.021 -7.057 20.075 1.00 86.88 83 TYR A O 1
ATOM 657 N N . GLY A 1 84 ? -16.787 -5.118 18.974 1.00 78.12 84 GLY A N 1
ATOM 658 C CA . GLY A 1 84 ? -17.018 -4.260 20.141 1.00 78.12 84 GLY A CA 1
ATOM 659 C C . GLY A 1 84 ? -18.415 -4.414 20.756 1.00 78.12 84 GLY A C 1
ATOM 660 O O . GLY A 1 84 ? -18.573 -4.316 21.975 1.00 78.12 84 GLY A O 1
ATOM 661 N N . LYS A 1 85 ? -19.439 -4.719 19.946 1.00 71.56 85 LYS A N 1
ATOM 662 C CA . LYS A 1 85 ? -20.789 -5.033 20.449 1.00 71.56 85 LYS A CA 1
ATOM 663 C C . LYS A 1 85 ? -20.865 -6.380 21.167 1.00 71.56 85 LYS A C 1
ATOM 665 O O . LYS A 1 85 ? -21.670 -6.521 22.086 1.00 71.56 85 LYS A O 1
ATOM 670 N N . ARG A 1 86 ? -20.041 -7.356 20.776 1.00 62.31 86 ARG A N 1
ATOM 671 C CA . ARG A 1 86 ? -20.027 -8.699 21.377 1.00 62.31 86 ARG A CA 1
ATOM 672 C C . ARG A 1 86 ? -19.446 -8.682 22.795 1.00 62.31 86 ARG A C 1
ATOM 674 O O . ARG A 1 86 ? -20.008 -9.315 23.677 1.00 62.31 86 ARG A O 1
ATOM 681 N N . GLY A 1 87 ? -18.407 -7.877 23.035 1.00 59.91 87 GLY A N 1
ATOM 682 C CA . GLY A 1 87 ? -17.787 -7.714 24.360 1.00 59.91 87 GLY A CA 1
ATOM 683 C C . GLY A 1 87 ? -18.580 -6.871 25.372 1.00 59.91 87 GLY A C 1
ATOM 684 O O . GLY A 1 87 ? -18.205 -6.828 26.534 1.00 59.91 87 GLY A O 1
ATOM 685 N N . ARG A 1 88 ? -19.663 -6.195 24.955 1.00 58.28 88 ARG A N 1
ATOM 686 C CA . ARG A 1 88 ? -20.564 -5.420 25.838 1.00 58.28 88 ARG A CA 1
ATOM 687 C C . ARG A 1 88 ? -21.807 -6.196 26.298 1.00 58.28 88 ARG A C 1
ATOM 689 O O . ARG A 1 88 ? -22.606 -5.647 27.048 1.00 58.28 88 ARG A O 1
ATOM 696 N N . ARG A 1 89 ? -22.006 -7.423 25.804 1.00 52.03 89 ARG A N 1
ATOM 697 C CA . ARG A 1 89 ? -23.156 -8.292 26.122 1.00 52.03 89 ARG A CA 1
ATOM 698 C C . ARG A 1 89 ? -22.800 -9.470 27.044 1.00 52.03 89 ARG A C 1
ATOM 700 O O . ARG A 1 89 ? -23.650 -10.333 27.235 1.00 52.03 89 ARG A O 1
ATOM 707 N N . ALA A 1 90 ? -21.579 -9.507 27.572 1.00 45.06 90 ALA A N 1
ATOM 708 C CA . ALA A 1 90 ? -21.112 -10.478 28.560 1.00 45.06 90 ALA A CA 1
ATOM 709 C C . ALA A 1 90 ? -20.789 -9.765 29.875 1.00 45.06 90 ALA A C 1
ATOM 711 O O . ALA A 1 90 ? -20.336 -8.598 29.793 1.00 45.06 90 ALA A O 1
#

Secondary structure (DSSP, 8-state):
--HHHHHHHHHHHHHHHHHHHHHHTS----HHHHHHHHHHHH-TT---S---S----HHHHHHHHHHHHHHHHHHHHHHHHHHHHHTT--

pLDDT: mean 85.52, std 10.09, range [45.06, 96.94]